Protein AF-A0A3M1PTK5-F1 (afdb_monomer_lite)

pLDDT: mean 77.88, std 11.59, range [42.47, 87.94]

Secondary structure (DSSP, 8-state):
----S---EEEEEEE-TTT--EEEEEEEE-TT----------BTTTTB-

Foldseek 3Di:
DDDPPDPQWDWDFDADPPPRDRQDIDIDGCVPHDDDDDDFDQDPVVRGD

Sequence (49 aa):
MAKKKGLKREDVWLQCTETGDLNYRTSVNVVGGFPKFTLKKYSPRLRRR

Structure (mmCIF, N/CA/C/O backbone):
data_AF-A0A3M1PTK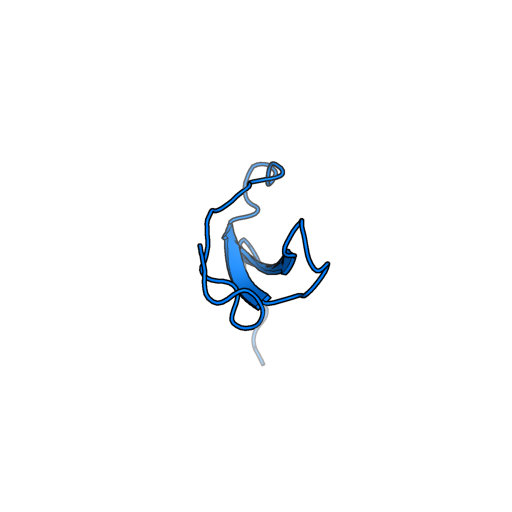5-F1
#
_entry.id   AF-A0A3M1PTK5-F1
#
loop_
_atom_site.group_PDB
_atom_site.id
_atom_site.type_symbol
_atom_site.label_atom_id
_atom_site.label_alt_id
_atom_site.label_comp_id
_atom_site.label_asym_id
_atom_site.label_entity_id
_atom_site.label_seq_id
_atom_site.pdbx_PDB_ins_code
_atom_site.Cartn_x
_atom_site.Cartn_y
_atom_site.Cartn_z
_atom_site.occupancy
_atom_site.B_iso_or_equiv
_atom_site.auth_seq_id
_atom_site.auth_comp_id
_atom_site.auth_asym_id
_atom_site.auth_atom_id
_atom_site.pdbx_PDB_model_num
ATOM 1 N N . MET A 1 1 ? 29.848 -11.721 0.509 1.00 42.47 1 MET A N 1
ATOM 2 C CA . MET A 1 1 ? 28.499 -12.317 0.364 1.00 42.47 1 MET A CA 1
ATOM 3 C C . MET A 1 1 ? 27.937 -11.943 -1.002 1.00 42.47 1 MET A C 1
ATOM 5 O O . MET A 1 1 ? 28.154 -10.825 -1.447 1.00 42.47 1 MET A O 1
ATOM 9 N N . ALA A 1 2 ? 27.339 -12.911 -1.694 1.00 47.00 2 ALA A N 1
ATOM 10 C CA . ALA A 1 2 ? 27.101 -12.938 -3.136 1.00 47.00 2 ALA A CA 1
ATOM 11 C C . ALA A 1 2 ? 26.287 -11.763 -3.723 1.00 47.00 2 ALA A C 1
ATOM 13 O O . ALA A 1 2 ? 25.303 -11.298 -3.151 1.00 47.00 2 ALA A O 1
ATOM 14 N N . LYS A 1 3 ? 26.690 -11.350 -4.931 1.00 47.91 3 LYS A N 1
ATOM 15 C CA . LYS A 1 3 ? 26.022 -10.403 -5.841 1.00 47.91 3 LYS A CA 1
ATOM 16 C C . LYS A 1 3 ? 24.540 -10.807 -6.005 1.00 47.91 3 LYS A C 1
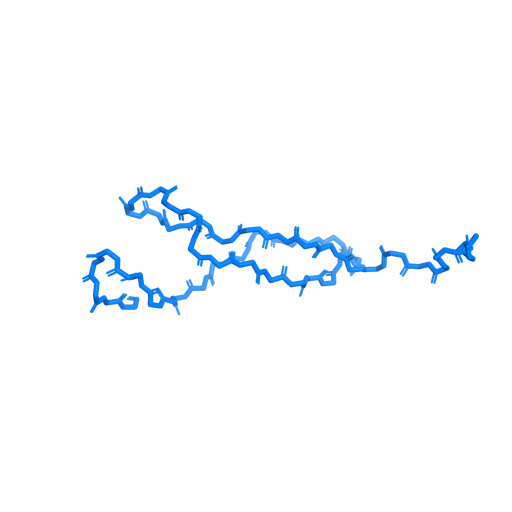ATOM 18 O O . LYS A 1 3 ? 24.258 -11.823 -6.641 1.00 47.91 3 LYS A O 1
ATOM 23 N N . LYS A 1 4 ? 23.588 -10.049 -5.436 1.00 55.72 4 LYS A N 1
ATOM 24 C CA . LYS A 1 4 ? 22.137 -10.290 -5.612 1.00 55.72 4 LYS A CA 1
ATOM 25 C C . LYS A 1 4 ? 21.759 -10.034 -7.075 1.00 55.72 4 LYS A C 1
ATOM 27 O O . LYS A 1 4 ? 21.498 -8.910 -7.493 1.00 55.72 4 LYS A O 1
ATOM 32 N N . LYS A 1 5 ? 21.787 -11.101 -7.870 1.00 50.53 5 LYS A N 1
ATOM 33 C CA . LYS A 1 5 ? 21.427 -11.124 -9.288 1.00 50.53 5 LYS A CA 1
ATOM 34 C C . LYS A 1 5 ? 19.906 -10.942 -9.395 1.00 50.53 5 LYS A C 1
ATOM 36 O O . LYS A 1 5 ? 19.153 -11.901 -9.287 1.00 50.53 5 LYS A O 1
ATOM 41 N N . GLY A 1 6 ? 19.468 -9.693 -9.552 1.00 58.41 6 GLY A N 1
ATOM 42 C CA . GLY A 1 6 ? 18.076 -9.329 -9.821 1.00 58.41 6 GLY A CA 1
ATOM 43 C C . GLY A 1 6 ? 17.285 -8.900 -8.587 1.00 58.41 6 GLY A C 1
ATOM 44 O O . GLY A 1 6 ? 16.413 -9.630 -8.120 1.00 58.41 6 GLY A O 1
ATOM 45 N N . LEU A 1 7 ? 17.515 -7.675 -8.107 1.00 63.25 7 LEU A N 1
ATOM 46 C CA . LEU A 1 7 ? 16.558 -6.957 -7.255 1.00 63.25 7 LEU A CA 1
ATOM 47 C C . LEU A 1 7 ? 15.343 -6.554 -8.107 1.00 63.25 7 LEU A C 1
ATOM 49 O O . LEU A 1 7 ? 15.133 -5.401 -8.442 1.00 63.25 7 LEU A O 1
ATOM 53 N N . LYS A 1 8 ? 14.566 -7.555 -8.523 1.00 71.94 8 LYS A N 1
ATOM 54 C CA . LYS A 1 8 ? 13.272 -7.375 -9.187 1.00 71.94 8 LYS A CA 1
ATOM 55 C C . LYS A 1 8 ? 12.192 -6.963 -8.188 1.00 71.94 8 LYS A C 1
ATOM 57 O O . LYS A 1 8 ? 11.099 -6.605 -8.596 1.00 71.94 8 LYS A O 1
ATOM 62 N N . ARG A 1 9 ? 12.470 -7.070 -6.885 1.00 79.19 9 ARG A N 1
ATOM 63 C CA . ARG A 1 9 ? 11.528 -6.772 -5.812 1.00 79.19 9 ARG A CA 1
ATOM 64 C C . ARG A 1 9 ? 12.081 -5.700 -4.890 1.00 79.19 9 ARG A C 1
ATOM 66 O O . ARG A 1 9 ? 13.213 -5.832 -4.428 1.00 79.19 9 ARG A O 1
ATOM 73 N N . GLU A 1 10 ? 11.256 -4.705 -4.609 1.00 81.38 10 GLU A N 1
ATOM 74 C CA . GLU A 1 10 ? 11.520 -3.650 -3.634 1.00 81.38 10 GLU A CA 1
ATOM 75 C C . GLU A 1 10 ? 10.540 -3.772 -2.471 1.00 81.38 10 GLU A C 1
ATOM 77 O O . GLU A 1 10 ? 9.406 -4.220 -2.644 1.00 81.38 10 GLU A O 1
ATOM 82 N N . ASP A 1 11 ? 10.983 -3.397 -1.275 1.00 82.50 11 ASP A N 1
ATOM 83 C CA . ASP A 1 11 ? 10.107 -3.314 -0.114 1.00 82.50 11 ASP A CA 1
ATOM 84 C C . ASP A 1 11 ? 9.507 -1.913 -0.029 1.00 82.50 11 ASP A C 1
ATOM 86 O O . ASP A 1 11 ? 10.221 -0.938 0.200 1.00 82.50 11 ASP A O 1
ATOM 90 N N . VAL A 1 12 ? 8.188 -1.824 -0.163 1.00 85.31 12 VAL A N 1
ATOM 91 C CA . VAL A 1 12 ? 7.444 -0.567 -0.056 1.00 85.31 12 VAL A CA 1
ATOM 92 C C . VAL A 1 12 ? 6.599 -0.547 1.206 1.00 85.31 12 VAL A C 1
ATOM 94 O O . VAL A 1 12 ? 6.118 -1.583 1.676 1.00 85.31 12 VAL A O 1
ATOM 97 N N . TRP A 1 13 ? 6.406 0.653 1.744 1.00 87.38 13 TRP A N 1
ATOM 98 C CA . TRP A 1 13 ? 5.491 0.890 2.848 1.00 87.38 13 TRP A CA 1
ATOM 99 C C . TRP A 1 13 ? 4.143 1.374 2.327 1.00 87.38 13 TRP A C 1
ATOM 101 O O . TRP A 1 13 ? 4.069 2.283 1.503 1.00 87.38 13 TRP A O 1
ATOM 111 N N . LEU A 1 14 ? 3.072 0.773 2.834 1.00 87.50 14 LEU A N 1
ATOM 112 C CA . LEU A 1 14 ? 1.713 1.226 2.601 1.00 87.50 14 LEU A CA 1
ATOM 113 C C . LEU A 1 14 ? 1.360 2.277 3.643 1.00 87.50 14 LEU A C 1
ATOM 115 O O . LEU A 1 14 ? 1.278 1.988 4.842 1.00 87.50 14 LEU A O 1
ATOM 119 N N . GLN A 1 15 ? 1.134 3.487 3.150 1.00 87.94 15 GLN A N 1
ATOM 120 C CA . GLN A 1 15 ? 0.650 4.601 3.940 1.00 87.94 15 GLN A CA 1
ATOM 121 C C . GLN A 1 15 ? -0.882 4.589 3.983 1.00 87.94 15 GLN A C 1
ATOM 123 O O . GLN A 1 15 ? -1.541 4.463 2.949 1.00 87.94 15 GLN A O 1
ATOM 128 N N . CYS A 1 16 ? -1.458 4.735 5.175 1.00 87.00 16 CYS A N 1
ATOM 129 C CA . CYS A 1 16 ? -2.887 4.979 5.329 1.00 87.00 16 CYS A CA 1
ATOM 130 C C . CYS A 1 16 ? -3.216 6.404 4.873 1.00 87.00 16 CYS A C 1
ATOM 132 O O . CYS A 1 16 ? -2.587 7.359 5.320 1.00 87.00 16 CYS A O 1
ATOM 134 N N . THR A 1 17 ? -4.221 6.561 4.016 1.00 84.44 17 THR A N 1
ATOM 135 C CA . THR A 1 17 ? -4.626 7.872 3.482 1.00 84.44 17 THR A CA 1
ATOM 136 C C . THR A 1 17 ? -5.300 8.765 4.519 1.00 84.44 17 THR A C 1
ATOM 138 O O . THR A 1 17 ? -5.284 9.979 4.370 1.00 84.44 17 THR A O 1
ATOM 141 N N . GLU A 1 18 ? -5.891 8.181 5.563 1.00 83.75 18 GLU A N 1
ATOM 142 C CA . GLU A 1 18 ? -6.639 8.924 6.584 1.00 83.75 18 GLU A CA 1
ATOM 143 C C . GLU A 1 18 ? -5.757 9.350 7.760 1.00 83.75 18 GLU A C 1
ATOM 145 O O . GLU A 1 18 ? -5.889 10.463 8.258 1.00 83.75 18 GLU A O 1
ATOM 150 N N . THR A 1 19 ? -4.848 8.478 8.207 1.00 81.88 19 THR A N 1
ATOM 151 C CA . THR A 1 19 ? -3.996 8.756 9.376 1.00 81.88 19 THR A CA 1
ATOM 152 C C . THR A 1 19 ? -2.549 9.078 9.023 1.00 81.88 19 THR A C 1
ATOM 154 O O . THR A 1 19 ? -1.791 9.505 9.888 1.00 81.88 19 THR A O 1
ATOM 157 N N . GLY A 1 20 ? -2.139 8.861 7.770 1.00 81.88 20 GLY A N 1
ATOM 158 C CA . GLY A 1 20 ? -0.759 9.059 7.327 1.00 81.88 20 GLY A CA 1
ATOM 159 C C . GLY A 1 20 ? 0.229 8.014 7.853 1.00 81.88 20 GLY A C 1
ATOM 160 O O . GLY A 1 20 ? 1.417 8.121 7.559 1.00 81.88 20 GLY A O 1
ATOM 161 N N . ASP A 1 21 ? -0.239 7.005 8.595 1.00 83.81 21 ASP A N 1
ATOM 162 C CA . ASP A 1 21 ? 0.614 5.990 9.213 1.00 83.81 21 ASP A CA 1
ATOM 163 C C . ASP A 1 21 ? 1.135 4.967 8.202 1.00 83.81 21 ASP A C 1
ATOM 165 O O . ASP A 1 21 ? 0.414 4.506 7.312 1.00 83.81 21 ASP A O 1
ATOM 169 N N . LEU A 1 22 ? 2.384 4.551 8.398 1.00 84.56 22 LEU A N 1
ATOM 170 C CA . LEU A 1 22 ? 3.032 3.483 7.641 1.00 84.56 22 LEU A CA 1
ATOM 171 C C . LEU A 1 22 ? 2.678 2.129 8.279 1.00 84.56 22 LEU A C 1
ATOM 173 O O . LEU A 1 22 ? 3.419 1.596 9.101 1.00 84.56 22 LEU A O 1
ATOM 177 N N . ASN A 1 23 ? 1.509 1.588 7.929 1.00 81.81 23 ASN A N 1
ATOM 178 C CA . ASN A 1 23 ? 0.928 0.422 8.610 1.00 81.81 23 ASN A CA 1
ATOM 179 C C . ASN A 1 23 ? 1.504 -0.924 8.154 1.00 81.81 23 ASN A C 1
ATOM 181 O O . ASN A 1 23 ? 1.515 -1.883 8.923 1.00 81.81 23 ASN A O 1
ATOM 185 N N . TYR A 1 24 ? 1.937 -1.027 6.897 1.00 83.81 24 TYR A N 1
ATOM 186 C CA . TYR A 1 24 ? 2.345 -2.305 6.316 1.00 83.81 24 TYR A CA 1
ATOM 187 C C . TYR A 1 24 ? 3.577 -2.158 5.446 1.00 83.81 24 TYR A C 1
ATOM 189 O O . TYR A 1 24 ? 3.693 -1.198 4.693 1.00 83.81 24 TYR A O 1
ATOM 197 N N . ARG A 1 25 ? 4.448 -3.166 5.491 1.00 85.12 25 ARG A N 1
ATOM 198 C CA . ARG A 1 25 ? 5.565 -3.326 4.563 1.00 85.12 25 ARG A CA 1
ATOM 199 C C . ARG A 1 25 ? 5.275 -4.499 3.637 1.00 85.12 25 ARG A C 1
ATOM 201 O O . ARG A 1 25 ? 4.953 -5.591 4.104 1.00 85.12 25 ARG A O 1
ATOM 208 N N . THR A 1 26 ? 5.382 -4.279 2.335 1.00 82.88 26 THR A N 1
ATOM 209 C CA . THR A 1 26 ? 5.127 -5.301 1.315 1.00 82.88 26 THR A CA 1
ATOM 210 C C . THR A 1 26 ? 6.262 -5.335 0.312 1.00 82.88 26 THR A C 1
ATOM 212 O O . THR A 1 26 ? 6.708 -4.283 -0.139 1.00 82.88 26 THR A O 1
ATOM 215 N N . SER A 1 27 ? 6.684 -6.533 -0.083 1.00 83.19 27 SER A N 1
ATOM 216 C CA . SER A 1 27 ? 7.601 -6.688 -1.208 1.00 83.19 27 SER A CA 1
ATOM 217 C C . SER A 1 27 ? 6.810 -6.669 -2.514 1.00 83.19 27 SER A C 1
ATOM 219 O O . SER A 1 27 ? 5.885 -7.459 -2.708 1.00 83.19 27 SER A O 1
ATOM 221 N N . VAL A 1 28 ? 7.156 -5.753 -3.412 1.00 82.88 28 VAL A N 1
ATOM 222 C CA . VAL A 1 28 ? 6.498 -5.575 -4.711 1.00 82.88 28 VAL A CA 1
ATOM 223 C C . VAL A 1 28 ? 7.486 -5.825 -5.832 1.00 82.88 28 VAL A C 1
ATOM 225 O O . VAL A 1 28 ? 8.666 -5.516 -5.707 1.00 82.88 28 VAL A O 1
ATOM 228 N N . ASN A 1 29 ? 7.020 -6.426 -6.925 1.00 83.56 29 ASN A N 1
ATOM 229 C CA . ASN A 1 29 ? 7.840 -6.638 -8.111 1.00 83.56 29 ASN A CA 1
ATOM 230 C C . ASN A 1 29 ? 7.868 -5.345 -8.938 1.00 83.56 29 ASN A C 1
ATOM 232 O O . ASN A 1 29 ? 6.827 -4.915 -9.423 1.00 83.56 29 ASN A O 1
ATOM 236 N N . VAL A 1 30 ? 9.044 -4.740 -9.085 1.00 77.62 30 VAL A N 1
ATOM 237 C CA . VAL A 1 30 ? 9.254 -3.485 -9.827 1.00 77.62 30 VAL A CA 1
ATOM 238 C C . VAL A 1 30 ? 9.578 -3.712 -11.306 1.00 77.62 30 VAL A C 1
ATOM 240 O O . VAL A 1 30 ? 9.776 -2.760 -12.062 1.00 77.62 30 VAL A O 1
ATOM 243 N N . VAL A 1 31 ? 9.625 -4.972 -11.752 1.00 75.44 31 VAL A N 1
ATOM 244 C CA . VAL A 1 31 ? 9.844 -5.305 -13.165 1.00 75.44 31 VAL A CA 1
ATOM 245 C C . VAL A 1 31 ? 8.676 -4.792 -14.002 1.00 75.44 31 VAL A C 1
ATOM 247 O O . VAL A 1 31 ? 7.562 -5.291 -13.874 1.00 75.44 31 VAL A O 1
ATOM 250 N N . GLY A 1 32 ? 8.959 -3.829 -14.883 1.00 73.06 32 GLY A N 1
ATOM 251 C CA . GLY A 1 32 ? 7.977 -3.232 -15.796 1.00 73.06 32 GLY A CA 1
ATOM 252 C C . GLY A 1 32 ? 7.406 -1.884 -15.347 1.00 73.06 32 GLY A C 1
ATOM 253 O O . GLY A 1 32 ? 6.527 -1.363 -16.023 1.00 73.06 32 GLY A O 1
ATOM 254 N N . GLY A 1 33 ? 7.919 -1.303 -14.256 1.00 67.75 33 GLY A N 1
ATOM 255 C CA . GLY A 1 33 ? 7.409 -0.055 -13.689 1.00 67.75 33 GLY A CA 1
ATOM 256 C C . GLY A 1 33 ? 6.262 -0.337 -12.726 1.00 67.75 33 GLY A C 1
ATOM 257 O O . GLY A 1 33 ? 5.259 -0.944 -13.087 1.00 67.75 33 GLY A O 1
ATOM 258 N N . PHE A 1 34 ? 6.427 0.060 -11.468 1.00 72.81 34 PHE A N 1
ATOM 259 C CA . PHE A 1 34 ? 5.424 -0.186 -10.442 1.00 72.81 34 PHE A CA 1
ATOM 260 C C . PHE A 1 34 ? 4.419 0.977 -10.391 1.00 72.81 34 PHE A C 1
AT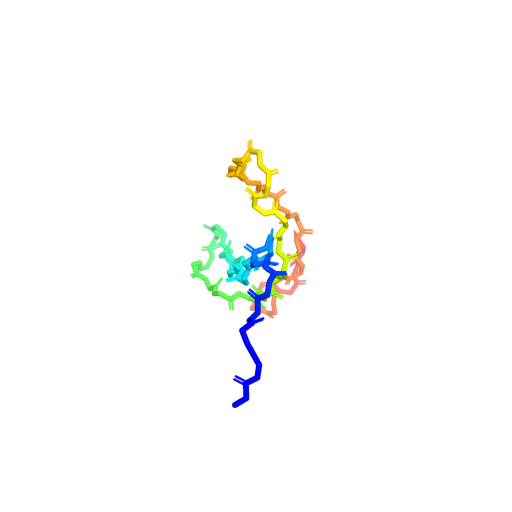OM 262 O O . PHE A 1 34 ? 4.805 2.082 -9.997 1.00 72.81 34 PHE A O 1
ATOM 269 N N . PRO A 1 35 ? 3.146 0.787 -10.792 1.00 76.44 35 PRO A N 1
ATOM 270 C CA . PRO A 1 35 ? 2.148 1.844 -10.692 1.00 76.44 35 PRO A CA 1
ATOM 271 C C . PRO A 1 35 ? 1.774 2.099 -9.227 1.00 76.44 35 PRO A C 1
ATOM 273 O O . PRO A 1 35 ? 1.821 1.199 -8.387 1.00 76.44 35 PRO A O 1
ATOM 276 N N . LYS A 1 36 ? 1.345 3.328 -8.912 1.00 77.88 36 LYS A N 1
ATOM 277 C CA . LYS A 1 36 ? 0.753 3.630 -7.601 1.00 77.88 36 LYS A CA 1
ATOM 278 C C . LYS A 1 36 ? -0.503 2.773 -7.424 1.00 77.88 36 LYS A C 1
ATOM 280 O O . LYS A 1 36 ? -1.488 2.958 -8.129 1.00 77.88 36 LYS A O 1
ATOM 285 N N . PHE A 1 37 ? -0.447 1.839 -6.485 1.00 80.94 37 PHE A N 1
ATOM 286 C CA . PHE A 1 37 ? -1.535 0.933 -6.138 1.00 80.94 37 PHE A CA 1
ATOM 287 C C . PHE A 1 37 ? -2.136 1.318 -4.789 1.00 80.94 37 PHE A C 1
ATOM 289 O O . PHE A 1 37 ? -1.434 1.753 -3.876 1.00 80.94 37 PHE A O 1
ATOM 296 N N . THR A 1 38 ? -3.446 1.151 -4.665 1.00 84.06 38 THR A N 1
ATOM 297 C CA . THR A 1 38 ? -4.186 1.372 -3.426 1.00 84.06 38 THR A CA 1
ATOM 298 C C . THR A 1 38 ? -4.765 0.045 -2.953 1.00 84.06 38 THR A C 1
ATOM 300 O O . THR A 1 38 ? -5.289 -0.747 -3.734 1.00 84.06 38 THR A O 1
ATOM 303 N N . LEU A 1 39 ? -4.643 -0.225 -1.656 1.00 84.56 39 LEU A N 1
ATOM 304 C CA . LEU A 1 39 ? -5.142 -1.443 -1.025 1.00 84.56 39 LEU A CA 1
ATOM 305 C C . LEU A 1 39 ? -5.967 -1.070 0.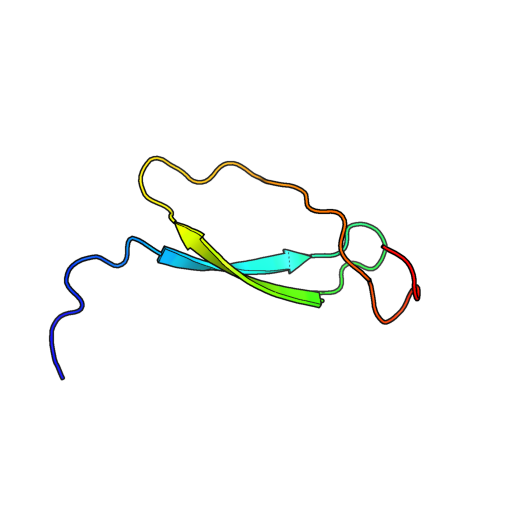201 1.00 84.56 39 LEU A C 1
ATOM 307 O O . LEU A 1 39 ? -5.493 -0.328 1.059 1.00 84.56 39 LEU A O 1
ATOM 311 N N . LYS A 1 40 ? -7.172 -1.636 0.315 1.00 86.44 40 LYS A N 1
ATOM 312 C CA . LYS A 1 40 ? -7.974 -1.553 1.542 1.00 86.44 40 LYS A CA 1
ATOM 313 C C . LYS A 1 40 ? -7.434 -2.557 2.554 1.00 86.44 40 LYS A C 1
ATOM 315 O O . LYS A 1 40 ? -7.539 -3.774 2.361 1.00 86.44 40 LYS A O 1
ATOM 320 N N . LYS A 1 41 ? -6.787 -2.052 3.598 1.00 85.56 41 LYS A N 1
ATOM 321 C CA . LYS A 1 41 ? -6.146 -2.848 4.642 1.00 85.56 41 LYS A CA 1
ATOM 322 C C . LYS A 1 41 ? -6.504 -2.283 5.999 1.00 85.56 41 LYS A C 1
ATOM 324 O O . LYS A 1 41 ? -6.672 -1.086 6.179 1.00 85.56 41 LYS A O 1
ATOM 329 N N . TYR A 1 42 ? -6.579 -3.193 6.959 1.00 87.69 42 TYR A N 1
ATOM 330 C CA . TYR A 1 42 ? -6.919 -2.869 8.331 1.00 87.69 42 TYR A CA 1
ATOM 331 C C . TYR A 1 42 ? -5.951 -1.832 8.917 1.00 87.69 42 TYR A C 1
ATOM 333 O O . TYR A 1 42 ? -4.748 -2.044 8.944 1.00 87.69 42 TYR A O 1
ATOM 341 N N . SER A 1 43 ? -6.458 -0.709 9.409 1.00 84.62 43 SER A N 1
ATOM 342 C CA . SER A 1 43 ? -5.657 0.263 10.148 1.00 84.62 43 SER A CA 1
ATOM 343 C C . SER A 1 43 ? -5.797 -0.011 11.650 1.00 84.62 43 SER A C 1
ATOM 345 O O . SER A 1 43 ? -6.911 0.095 12.172 1.00 84.62 43 SER A O 1
ATOM 347 N N . PRO A 1 44 ? -4.708 -0.334 12.380 1.00 84.81 44 PRO A N 1
ATOM 348 C CA . PRO A 1 44 ? -4.771 -0.600 13.819 1.00 84.81 44 PRO A CA 1
ATOM 349 C C . PRO A 1 44 ? -5.334 0.569 14.634 1.00 84.81 44 PRO A C 1
ATOM 351 O O . PRO A 1 44 ? -6.026 0.344 15.625 1.00 84.81 44 PRO A O 1
ATOM 354 N N . ARG A 1 45 ? -5.081 1.813 14.201 1.00 85.00 45 ARG A N 1
ATOM 355 C CA . ARG A 1 45 ? -5.593 3.016 14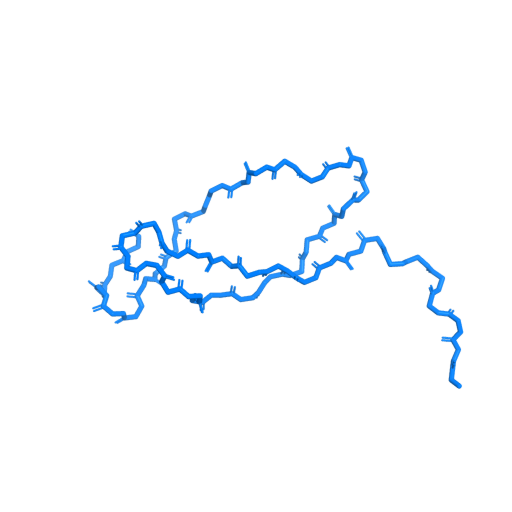.873 1.00 85.00 45 ARG A CA 1
ATOM 356 C C . ARG A 1 45 ? -7.095 3.199 14.691 1.00 85.00 45 ARG A C 1
ATOM 358 O O . ARG A 1 45 ? -7.798 3.464 15.658 1.00 85.00 45 ARG A O 1
ATOM 365 N N . LEU A 1 46 ? -7.588 3.036 13.465 1.00 84.44 46 LEU A N 1
ATOM 366 C CA . LEU A 1 46 ? -9.003 3.257 13.140 1.00 84.44 46 LEU A CA 1
ATOM 367 C C . LEU A 1 46 ? -9.879 2.019 13.368 1.00 84.44 46 LEU A C 1
ATOM 369 O O . LEU A 1 46 ? -11.106 2.115 13.291 1.00 84.44 46 LEU A O 1
ATOM 373 N N . ARG A 1 47 ? -9.245 0.863 13.612 1.00 85.25 47 ARG A N 1
ATOM 374 C CA . ARG A 1 47 ? -9.866 -0.454 13.810 1.00 85.25 47 ARG A CA 1
ATOM 375 C C . ARG A 1 47 ? -10.828 -0.856 12.682 1.00 85.25 47 ARG A C 1
ATOM 377 O O . ARG A 1 47 ? -11.795 -1.577 12.906 1.00 85.25 47 ARG A O 1
ATOM 38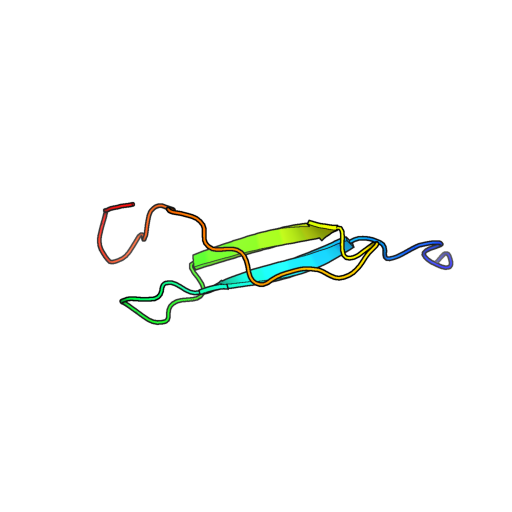4 N N . ARG A 1 48 ? -10.553 -0.400 11.457 1.00 81.31 48 ARG A N 1
ATOM 385 C CA . ARG A 1 48 ? -11.344 -0.648 10.235 1.00 81.31 48 ARG A CA 1
ATOM 386 C C . ARG A 1 48 ? -10.429 -0.811 9.011 1.00 81.31 48 ARG A C 1
ATOM 388 O O . ARG A 1 48 ? -9.240 -0.520 9.121 1.00 81.31 48 ARG A O 1
ATOM 395 N N . ARG A 1 49 ? -10.953 -1.338 7.896 1.00 81.25 49 ARG A N 1
ATOM 396 C CA . ARG A 1 49 ? -10.211 -1.662 6.654 1.00 81.25 49 ARG A CA 1
ATOM 397 C C . ARG A 1 49 ? -10.318 -0.595 5.575 1.00 81.25 49 ARG A C 1
ATOM 399 O O . ARG A 1 49 ? -11.370 0.073 5.555 1.00 81.25 49 ARG A O 1
#

Radius of gyration: 14.04 Å; chains: 1; bounding box: 40×22×31 Å